Protein AF-A0A7C1DD52-F1 (afdb_monomer)

Sequence (94 aa):
MEILQRRQELVDEGHDEEKTIFWLSVIPDGFRITFYFTDRAEDAIMRSDISDTLKTQFRNGKRYNKIRGLTILFENPQDIEYAKALIATRLAVK

Solvent-accessible surface area (backbone atoms only — not comparable to full-atom values): 5683 Å² total; per-residue (Å²): 113,69,72,64,51,57,55,54,61,50,63,73,60,81,60,77,74,91,72,82,52,61,49,78,46,82,50,100,91,44,40,34,39,35,38,54,40,47,68,87,40,47,69,55,56,68,71,41,94,52,55,69,66,57,47,48,41,47,76,71,36,72,65,58,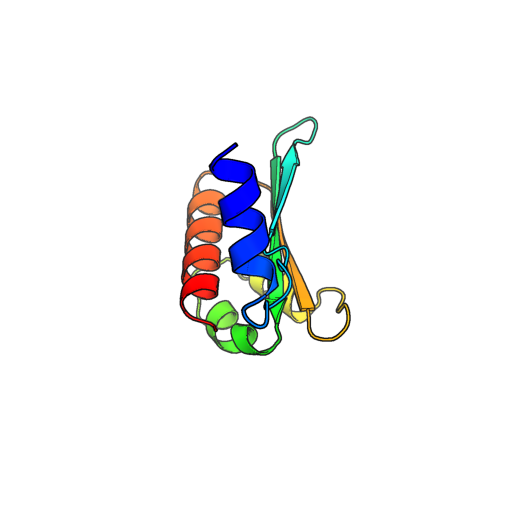86,64,34,32,53,41,73,48,68,56,82,54,80,66,46,55,55,37,51,49,52,52,51,53,48,54,76,72,52,130

Nearest PDB structures (foldseek):
  5c9d-assembly1_B  TM=3.905E-01  e=2.154E+00  Rickettsia conorii
  9cxn-assembly1_A  TM=4.098E-01  e=3.652E+00  Homo sapiens
  9cxm-assembly1_A  TM=4.257E-01  e=6.617E+00  Homo sapiens
  3g05-assembly1_B  TM=4.088E-01  e=5.428E+00  Escherichia coli O157:H7 str. EDL933

Radius of gyration: 16.06 Å; Cα contacts (8 Å, |Δi|>4): 99; chains: 1; bounding box: 45×22×30 Å

pLDDT: mean 85.03, std 16.66, range [46.47, 98.0]

Structure (mmCIF, N/CA/C/O backbone):
data_AF-A0A7C1DD52-F1
#
_entry.id   AF-A0A7C1DD52-F1
#
loop_
_atom_site.group_PDB
_atom_site.id
_atom_site.type_symbol
_atom_site.label_atom_id
_atom_site.label_alt_id
_atom_site.label_comp_id
_atom_site.label_asym_id
_atom_site.label_entity_id
_atom_site.label_seq_id
_atom_site.pdbx_PDB_ins_code
_atom_site.Cartn_x
_atom_site.Cartn_y
_atom_site.Cartn_z
_atom_site.occupancy
_atom_site.B_iso_or_equiv
_atom_site.auth_seq_id
_atom_site.auth_comp_id
_atom_site.auth_asym_id
_atom_site.auth_atom_id
_atom_site.pdbx_PDB_model_num
ATOM 1 N N . MET A 1 1 ? 32.577 -5.057 16.650 1.00 46.97 1 MET A N 1
ATOM 2 C CA . MET A 1 1 ? 33.646 -5.097 15.628 1.00 46.97 1 MET A CA 1
ATOM 3 C C . MET A 1 1 ? 33.192 -5.889 14.404 1.00 46.97 1 MET A C 1
ATOM 5 O O . MET A 1 1 ? 33.246 -5.349 13.315 1.00 46.97 1 MET A O 1
ATOM 9 N N . GLU A 1 2 ? 32.618 -7.083 14.577 1.00 48.34 2 GLU A N 1
ATOM 10 C CA . GLU A 1 2 ? 32.169 -7.964 13.478 1.00 48.34 2 GLU A CA 1
ATOM 11 C C . GLU A 1 2 ? 30.978 -7.425 12.651 1.00 48.34 2 GLU A C 1
ATOM 13 O O . GLU A 1 2 ? 30.977 -7.508 11.427 1.00 48.34 2 GLU A O 1
ATOM 18 N N . ILE A 1 3 ? 30.011 -6.756 13.293 1.00 49.75 3 ILE A N 1
ATOM 19 C CA . ILE A 1 3 ? 28.843 -6.161 12.605 1.00 49.75 3 ILE A CA 1
ATOM 20 C C . ILE A 1 3 ? 29.240 -4.988 11.687 1.00 49.75 3 ILE A C 1
ATOM 22 O O . ILE A 1 3 ? 28.648 -4.795 10.628 1.00 49.75 3 ILE A O 1
ATOM 26 N N . LEU A 1 4 ? 30.259 -4.212 12.073 1.00 46.47 4 LEU A N 1
ATOM 27 C CA . LEU A 1 4 ? 30.749 -3.080 11.277 1.00 46.47 4 LEU A CA 1
ATOM 28 C C . LEU A 1 4 ? 31.561 -3.553 10.066 1.00 46.47 4 LEU A C 1
ATOM 30 O O . LEU A 1 4 ? 31.451 -2.965 8.996 1.00 46.47 4 LEU A O 1
ATOM 34 N N . GLN A 1 5 ? 32.307 -4.647 10.215 1.00 54.47 5 GLN A N 1
ATOM 35 C CA . GLN A 1 5 ? 33.112 -5.215 9.137 1.00 54.47 5 GLN A CA 1
ATOM 36 C C . GLN A 1 5 ? 32.241 -5.902 8.075 1.00 54.47 5 GLN A C 1
ATOM 38 O O . GLN A 1 5 ? 32.450 -5.698 6.883 1.00 54.47 5 GLN A O 1
ATOM 43 N N . ARG A 1 6 ? 31.164 -6.580 8.502 1.00 52.53 6 ARG A N 1
ATOM 44 C CA . ARG A 1 6 ? 30.173 -7.179 7.596 1.00 52.53 6 ARG A CA 1
ATOM 45 C C . ARG A 1 6 ? 29.428 -6.150 6.743 1.00 52.53 6 ARG A C 1
ATOM 47 O O . ARG A 1 6 ? 29.044 -6.447 5.619 1.00 52.53 6 ARG A O 1
ATOM 54 N N . ARG A 1 7 ? 29.224 -4.938 7.269 1.00 54.38 7 ARG A N 1
ATOM 55 C CA . ARG A 1 7 ? 28.593 -3.837 6.529 1.00 54.38 7 ARG A CA 1
ATOM 56 C C . ARG A 1 7 ? 29.537 -3.228 5.488 1.00 54.38 7 ARG A C 1
ATOM 58 O O . ARG A 1 7 ? 29.058 -2.768 4.463 1.00 54.38 7 ARG A O 1
ATOM 65 N N . GLN A 1 8 ? 30.848 -3.250 5.736 1.00 52.56 8 GLN A N 1
ATOM 66 C CA . GLN A 1 8 ? 31.851 -2.730 4.804 1.00 52.56 8 GLN A CA 1
ATOM 67 C C . GLN A 1 8 ? 32.088 -3.682 3.620 1.00 52.56 8 GLN A C 1
ATOM 69 O O . GLN A 1 8 ? 32.206 -3.212 2.498 1.00 52.56 8 GLN A O 1
ATOM 74 N N . GLU A 1 9 ? 32.067 -5.000 3.847 1.00 51.03 9 GLU A N 1
ATOM 75 C CA . GLU A 1 9 ? 32.199 -6.016 2.783 1.00 51.03 9 GLU A CA 1
ATOM 76 C C . GLU A 1 9 ? 31.030 -6.000 1.786 1.00 51.03 9 GLU A C 1
ATOM 78 O O . GLU A 1 9 ? 31.225 -6.230 0.599 1.00 51.03 9 GLU A O 1
ATOM 83 N N . LEU A 1 10 ? 29.817 -5.688 2.253 1.00 52.38 10 LEU A N 1
ATOM 84 C CA . LEU A 1 10 ? 28.636 -5.585 1.394 1.00 52.38 10 LEU A CA 1
ATOM 85 C C . LEU A 1 10 ? 28.700 -4.366 0.456 1.00 52.38 10 LEU A C 1
ATOM 87 O O . LEU A 1 10 ? 28.273 -4.453 -0.687 1.00 52.38 10 LEU A O 1
ATOM 91 N N . VAL A 1 11 ? 29.300 -3.253 0.888 1.00 54.75 11 VAL A N 1
ATOM 92 C CA . VAL A 1 11 ? 29.377 -2.009 0.095 1.00 54.75 11 VAL A CA 1
ATOM 93 C C . VAL A 1 11 ? 30.224 -2.163 -1.179 1.00 54.75 11 VAL A C 1
ATOM 95 O O . VAL A 1 11 ? 29.941 -1.488 -2.170 1.00 54.75 11 VAL A O 1
ATOM 98 N N . ASP A 1 12 ? 31.211 -3.062 -1.186 1.00 50.94 12 ASP A N 1
ATOM 99 C CA . ASP A 1 12 ? 32.146 -3.234 -2.307 1.00 50.94 12 ASP A CA 1
ATOM 100 C C . ASP A 1 12 ? 31.629 -4.197 -3.403 1.00 50.94 12 ASP A C 1
ATOM 102 O O . ASP A 1 12 ? 32.104 -4.162 -4.541 1.00 50.94 12 ASP A O 1
ATOM 106 N N . GLU A 1 13 ? 30.594 -4.998 -3.122 1.00 52.53 13 GLU A N 1
ATOM 107 C CA . GLU A 1 13 ? 29.895 -5.831 -4.110 1.00 52.53 13 GLU A CA 1
ATOM 108 C C . GLU A 1 13 ? 28.734 -5.054 -4.754 1.00 52.53 13 GLU A C 1
ATOM 110 O O . GLU A 1 13 ? 27.571 -5.309 -4.463 1.00 52.53 13 GLU A O 1
ATOM 115 N N . GLY A 1 14 ? 29.040 -4.078 -5.621 1.00 51.28 14 GLY A N 1
ATOM 116 C CA . GLY A 1 14 ? 28.087 -3.464 -6.567 1.00 51.28 14 GLY A CA 1
ATOM 117 C C . GLY A 1 14 ? 26.649 -3.302 -6.048 1.00 51.28 14 GLY A C 1
ATOM 118 O O . GLY A 1 14 ? 25.723 -3.897 -6.595 1.00 51.28 14 GLY A O 1
ATOM 119 N N . HIS A 1 15 ? 26.473 -2.542 -4.967 1.00 49.44 15 HIS A N 1
ATOM 120 C CA . HIS A 1 15 ? 25.218 -2.484 -4.220 1.00 49.44 15 HIS A CA 1
ATOM 121 C C . HIS A 1 15 ? 24.065 -1.865 -5.035 1.00 49.44 15 HIS A C 1
ATOM 123 O O . HIS A 1 15 ? 24.124 -0.708 -5.455 1.00 49.44 15 HIS A O 1
ATOM 129 N N . ASP A 1 16 ? 22.957 -2.599 -5.175 1.00 55.25 16 ASP A N 1
ATOM 130 C CA . ASP A 1 16 ? 21.640 -1.972 -5.298 1.00 55.25 16 ASP A CA 1
ATOM 131 C C . ASP A 1 16 ? 21.434 -1.131 -4.024 1.00 55.25 16 ASP A C 1
ATOM 133 O O . ASP A 1 16 ? 21.435 -1.682 -2.922 1.00 55.25 16 ASP A O 1
ATOM 137 N N . GLU A 1 17 ? 21.295 0.195 -4.140 1.00 59.28 17 GLU A N 1
ATOM 138 C CA . GLU A 1 17 ? 20.962 1.052 -2.991 1.00 59.28 17 GLU A CA 1
ATOM 139 C C . GLU A 1 17 ? 19.800 0.448 -2.185 1.00 59.28 17 GLU A C 1
ATOM 141 O O . GLU A 1 17 ? 18.832 -0.062 -2.762 1.00 59.28 17 GLU A O 1
ATOM 146 N N . GLU A 1 18 ? 19.870 0.533 -0.853 1.00 66.69 18 GLU A N 1
ATOM 147 C CA . GLU A 1 18 ? 18.782 0.116 0.034 1.00 66.69 18 GLU A CA 1
ATOM 148 C C . GLU A 1 18 ? 17.516 0.926 -0.297 1.00 66.69 18 GLU A C 1
ATOM 150 O O . GLU A 1 18 ? 17.331 2.069 0.121 1.00 66.69 18 GLU A O 1
ATOM 155 N N . LYS A 1 19 ? 16.622 0.339 -1.096 1.00 76.44 19 LYS A N 1
ATOM 156 C CA . LYS A 1 19 ? 15.377 0.989 -1.513 1.00 76.44 19 LYS A CA 1
ATOM 157 C C . LYS A 1 19 ? 14.331 0.812 -0.421 1.00 76.44 19 LYS A C 1
ATOM 159 O O . LYS A 1 19 ? 13.946 -0.307 -0.091 1.00 76.44 19 LYS A O 1
ATOM 164 N N . THR A 1 20 ? 13.803 1.923 0.086 1.00 86.12 20 THR A N 1
ATOM 165 C CA . THR A 1 20 ? 12.649 1.897 0.996 1.00 86.12 20 THR A CA 1
ATOM 166 C C . THR A 1 20 ? 11.442 1.278 0.288 1.00 86.12 20 THR A C 1
ATOM 168 O O . THR A 1 20 ? 10.999 1.765 -0.753 1.00 86.12 20 THR A O 1
ATOM 171 N N . ILE A 1 21 ? 10.907 0.192 0.848 1.00 89.19 21 ILE A N 1
ATOM 172 C CA . ILE A 1 21 ? 9.804 -0.570 0.242 1.00 89.19 21 ILE A CA 1
ATOM 173 C C . ILE A 1 21 ? 8.435 -0.211 0.833 1.00 89.19 21 ILE A C 1
ATOM 175 O O . ILE A 1 21 ? 7.424 -0.319 0.135 1.00 89.19 21 ILE A O 1
ATOM 179 N N . PHE A 1 22 ? 8.408 0.264 2.082 1.00 94.62 22 PHE A N 1
ATOM 180 C CA . PHE A 1 22 ? 7.235 0.852 2.718 1.00 94.62 22 PHE A CA 1
ATOM 181 C C . PHE A 1 22 ? 7.623 1.803 3.860 1.00 94.62 22 PHE A C 1
ATOM 183 O O . PHE A 1 22 ? 8.718 1.699 4.410 1.00 94.62 22 PHE A O 1
ATOM 190 N N . TRP A 1 23 ? 6.692 2.676 4.251 1.00 95.62 23 TRP A N 1
ATOM 191 C CA . TRP A 1 23 ? 6.705 3.360 5.552 1.00 95.62 23 TRP A CA 1
ATOM 192 C C . TRP A 1 23 ? 5.581 2.844 6.426 1.00 95.62 23 TRP A C 1
ATOM 194 O O . TRP A 1 23 ? 4.464 2.679 5.941 1.00 95.62 23 TRP A O 1
ATOM 204 N N . LEU A 1 24 ? 5.864 2.674 7.713 1.00 96.88 24 LEU A N 1
ATOM 205 C CA . LEU A 1 24 ? 4.857 2.511 8.751 1.00 96.88 24 LEU A CA 1
ATOM 206 C C . LEU A 1 24 ? 4.805 3.802 9.565 1.00 96.88 24 LEU A C 1
ATOM 208 O O . LEU A 1 24 ? 5.839 4.334 9.966 1.00 96.88 24 LEU A O 1
ATOM 212 N N . SER A 1 25 ? 3.608 4.328 9.787 1.00 96.88 25 SER A N 1
ATOM 213 C CA . SER A 1 25 ? 3.400 5.530 10.594 1.00 96.88 25 SER A CA 1
ATOM 214 C C . SER A 1 25 ? 2.299 5.285 11.609 1.00 96.88 25 SER A C 1
ATOM 216 O O . SER A 1 25 ? 1.223 4.822 11.238 1.00 96.88 25 SER A O 1
ATOM 218 N N . VAL A 1 26 ? 2.557 5.640 12.863 1.00 96.38 26 VAL A N 1
ATOM 219 C CA . VAL A 1 26 ? 1.538 5.705 13.915 1.00 96.38 26 VAL A CA 1
ATOM 220 C C . VAL A 1 26 ? 0.884 7.085 13.863 1.00 96.38 26 VAL A C 1
ATOM 222 O O . VAL A 1 26 ? 1.566 8.092 13.670 1.00 96.38 26 VAL A O 1
ATOM 225 N N . ILE A 1 27 ? -0.436 7.126 13.987 1.00 94.12 27 ILE A N 1
ATOM 226 C CA . ILE A 1 27 ? -1.264 8.335 14.009 1.00 94.12 27 ILE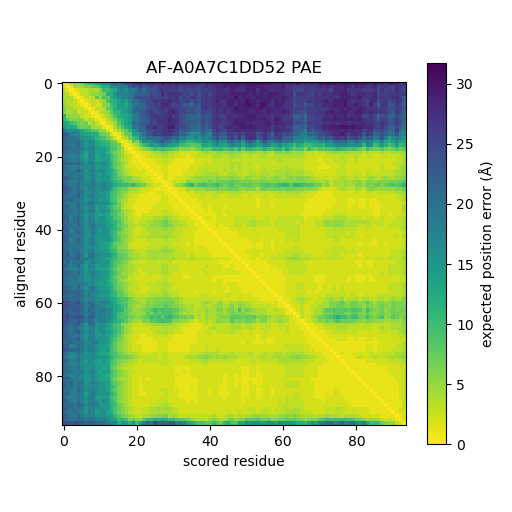 A CA 1
ATOM 227 C C . ILE A 1 27 ? -2.177 8.284 15.250 1.00 94.12 27 ILE A C 1
ATOM 229 O O . ILE A 1 27 ? -2.289 7.214 15.846 1.00 94.12 27 ILE A O 1
ATOM 233 N N . PRO A 1 28 ? -2.818 9.393 15.671 1.00 92.44 28 PRO A N 1
ATOM 234 C CA . PRO A 1 28 ? -3.570 9.437 16.931 1.00 92.44 28 PRO A CA 1
ATOM 235 C C . PRO A 1 28 ? -4.580 8.296 17.132 1.00 92.44 28 PRO A C 1
ATOM 237 O O . PRO A 1 28 ? -4.664 7.765 18.234 1.00 92.44 28 PRO A O 1
ATOM 240 N N . ASP A 1 29 ? -5.251 7.859 16.062 1.00 90.25 29 ASP A N 1
ATO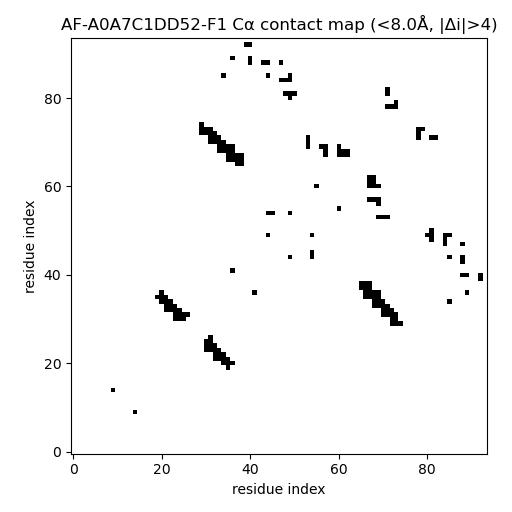M 241 C CA . ASP A 1 29 ? -6.308 6.839 16.121 1.00 90.25 29 ASP A CA 1
ATOM 242 C C . ASP A 1 29 ? -5.919 5.506 15.457 1.00 90.25 29 ASP A C 1
ATOM 244 O O . ASP A 1 29 ? -6.779 4.702 15.106 1.00 90.25 29 ASP A O 1
ATOM 248 N N . GLY A 1 30 ? -4.622 5.252 15.252 1.00 92.00 30 GLY A N 1
ATOM 249 C CA . GLY A 1 30 ? -4.173 3.981 14.689 1.00 92.00 30 GLY A CA 1
ATOM 250 C C . GLY A 1 30 ? -2.818 4.049 14.008 1.00 92.00 30 GLY A C 1
ATOM 251 O O . GLY A 1 30 ? -1.890 4.729 14.443 1.00 92.00 30 GLY A O 1
ATOM 252 N N . PHE A 1 31 ? -2.676 3.313 12.915 1.00 96.44 31 PHE A N 1
ATOM 253 C CA . PHE A 1 31 ? -1.458 3.318 12.121 1.00 96.44 31 PHE A CA 1
ATOM 254 C C . PHE A 1 31 ? -1.778 3.081 10.652 1.00 96.44 31 PHE A C 1
ATOM 256 O O . PHE A 1 31 ? -2.846 2.594 10.280 1.00 96.44 31 PHE A O 1
ATOM 263 N N . ARG A 1 32 ? -0.831 3.448 9.797 1.00 97.38 32 ARG A N 1
ATOM 264 C CA . ARG A 1 32 ? -0.913 3.234 8.356 1.00 97.38 32 ARG A CA 1
ATOM 265 C C . ARG A 1 32 ? 0.393 2.689 7.818 1.00 97.38 32 ARG A C 1
ATOM 267 O O . ARG A 1 32 ? 1.465 3.019 8.330 1.00 97.38 32 ARG A O 1
ATOM 274 N N . ILE A 1 33 ? 0.297 1.924 6.741 1.00 97.81 33 ILE A N 1
ATOM 275 C CA . ILE A 1 33 ? 1.450 1.504 5.948 1.00 97.81 33 ILE A CA 1
ATOM 276 C C . ILE A 1 33 ? 1.286 2.062 4.544 1.00 97.81 33 ILE A C 1
ATOM 278 O O . ILE A 1 33 ? 0.231 1.916 3.938 1.00 97.81 33 ILE A O 1
ATOM 282 N N . THR A 1 34 ? 2.331 2.699 4.023 1.00 96.44 34 THR A N 1
ATOM 283 C CA . THR A 1 34 ? 2.408 3.089 2.611 1.00 96.44 34 THR A CA 1
ATOM 284 C C . THR A 1 34 ? 3.442 2.230 1.914 1.00 96.44 34 THR A C 1
ATOM 286 O O . THR A 1 34 ? 4.628 2.386 2.186 1.00 96.44 34 THR A O 1
ATOM 289 N N . PHE A 1 35 ? 3.003 1.350 1.018 1.00 95.38 35 PHE A N 1
ATOM 290 C CA . PHE A 1 35 ? 3.872 0.549 0.161 1.00 95.38 35 PHE A CA 1
ATOM 291 C C . PHE A 1 35 ? 4.236 1.316 -1.103 1.00 95.38 35 PHE A C 1
ATOM 293 O O . PHE A 1 35 ? 3.394 2.005 -1.679 1.00 95.38 35 PHE A O 1
ATOM 300 N N . TYR A 1 36 ? 5.471 1.151 -1.568 1.00 92.94 36 TYR A N 1
ATOM 301 C CA . TYR A 1 36 ? 5.926 1.724 -2.828 1.00 92.94 36 TYR A CA 1
ATOM 302 C C . TYR A 1 36 ? 6.120 0.646 -3.876 1.00 92.94 36 TYR A C 1
ATOM 304 O O . TYR A 1 36 ? 6.853 -0.320 -3.665 1.00 92.94 36 TYR A O 1
ATOM 312 N N . PHE A 1 37 ? 5.514 0.847 -5.037 1.00 92.81 37 PHE A N 1
ATOM 313 C CA . PHE A 1 37 ? 5.610 -0.072 -6.159 1.00 92.81 37 PHE A CA 1
ATOM 314 C C . PHE A 1 37 ? 6.008 0.658 -7.426 1.00 92.81 37 PHE A C 1
ATOM 316 O O . PHE A 1 37 ? 5.656 1.821 -7.620 1.00 92.81 37 PHE A O 1
ATOM 323 N N . THR A 1 38 ? 6.732 -0.043 -8.294 1.00 90.31 38 THR A N 1
ATOM 324 C CA . THR A 1 38 ? 6.978 0.442 -9.650 1.00 90.31 38 THR A CA 1
ATOM 325 C C . THR A 1 38 ? 5.830 0.061 -10.577 1.00 90.31 38 THR A C 1
ATOM 327 O O . THR A 1 38 ? 5.024 -0.812 -10.250 1.00 90.31 38 THR A O 1
ATOM 330 N N . ASP A 1 39 ? 5.791 0.656 -11.768 1.00 88.94 39 ASP A N 1
ATOM 331 C CA . ASP A 1 39 ? 4.813 0.301 -12.804 1.00 88.94 39 ASP A CA 1
ATOM 332 C C . ASP A 1 39 ? 4.803 -1.208 -13.143 1.00 88.94 39 ASP A C 1
ATOM 334 O O . ASP A 1 39 ? 3.760 -1.740 -13.507 1.00 88.94 39 ASP A O 1
ATOM 338 N N . ARG A 1 40 ? 5.913 -1.942 -12.939 1.00 89.75 40 ARG A N 1
ATOM 339 C CA . ARG A 1 40 ? 5.975 -3.401 -13.180 1.00 89.75 40 ARG A CA 1
ATOM 340 C C . ARG A 1 40 ? 5.017 -4.209 -12.305 1.00 89.75 40 ARG A C 1
ATOM 342 O O . ARG A 1 40 ? 4.629 -5.308 -12.681 1.00 89.75 40 ARG A O 1
ATOM 349 N N . ALA A 1 41 ? 4.669 -3.691 -11.129 1.00 91.44 41 ALA A N 1
ATOM 350 C CA . ALA A 1 41 ? 3.773 -4.377 -10.207 1.00 91.44 41 ALA A CA 1
ATOM 351 C C . ALA A 1 41 ? 2.292 -4.122 -10.516 1.00 91.44 41 ALA A C 1
ATOM 353 O O . ALA A 1 41 ? 1.443 -4.738 -9.882 1.00 91.44 41 ALA A O 1
ATOM 354 N N . GLU A 1 42 ? 1.968 -3.229 -11.461 1.00 92.12 42 GLU A N 1
ATOM 355 C CA . GLU A 1 42 ? 0.593 -2.803 -11.740 1.00 92.12 42 GLU A CA 1
ATOM 356 C C . GLU A 1 42 ? -0.335 -3.982 -12.015 1.00 92.12 42 GLU A C 1
ATOM 358 O O . GLU A 1 42 ? -1.336 -4.159 -11.327 1.00 92.12 42 GLU A O 1
ATOM 363 N N . ASP A 1 43 ? 0.056 -4.840 -12.945 1.00 93.56 43 ASP A N 1
ATOM 364 C CA . ASP A 1 43 ? -0.670 -6.047 -13.314 1.00 93.56 43 ASP A CA 1
ATOM 365 C C . ASP A 1 43 ? -0.961 -6.974 -12.125 1.00 93.56 43 ASP A C 1
ATOM 367 O O . ASP A 1 43 ? -2.072 -7.487 -11.979 1.00 93.56 43 ASP A O 1
ATOM 371 N N . ALA A 1 44 ? 0.034 -7.183 -11.260 1.00 94.00 44 ALA A N 1
ATOM 372 C CA . ALA A 1 44 ? -0.103 -8.031 -10.082 1.00 94.00 44 ALA A CA 1
ATOM 373 C C . ALA A 1 44 ? -1.022 -7.390 -9.030 1.00 94.00 44 ALA A C 1
ATOM 375 O O . ALA A 1 44 ? -1.895 -8.062 -8.488 1.00 94.00 44 ALA A O 1
ATOM 376 N N . ILE A 1 45 ? -0.896 -6.078 -8.808 1.00 95.06 45 ILE A N 1
ATOM 377 C CA . ILE A 1 45 ? -1.759 -5.313 -7.898 1.00 95.06 45 ILE A CA 1
ATOM 378 C C . ILE A 1 45 ? -3.214 -5.349 -8.380 1.00 95.06 45 ILE A C 1
ATOM 380 O O . ILE A 1 45 ? -4.120 -5.601 -7.586 1.00 95.06 45 ILE A O 1
ATOM 384 N N . MET A 1 46 ? -3.466 -5.154 -9.678 1.00 94.88 46 MET A N 1
ATOM 385 C CA . MET A 1 46 ? -4.828 -5.145 -10.227 1.00 94.88 46 MET A CA 1
ATOM 386 C C . MET A 1 46 ? -5.528 -6.500 -10.109 1.00 94.88 46 MET A C 1
ATOM 388 O O . MET A 1 46 ? -6.739 -6.540 -9.875 1.00 94.88 46 MET A O 1
ATOM 392 N N . ARG A 1 47 ? -4.769 -7.595 -10.237 1.00 94.75 47 ARG A N 1
ATOM 393 C CA . ARG A 1 47 ? -5.268 -8.968 -10.082 1.00 94.75 47 ARG A CA 1
ATOM 394 C C . ARG A 1 47 ? -5.329 -9.449 -8.629 1.00 94.75 47 ARG A C 1
ATOM 396 O O . ARG A 1 47 ? -5.909 -10.497 -8.392 1.00 94.75 47 ARG A O 1
ATOM 403 N N . SER A 1 48 ? -4.741 -8.718 -7.682 1.00 93.94 48 SER A N 1
ATOM 404 C CA . SER A 1 48 ? -4.755 -9.093 -6.265 1.00 93.94 48 SER A CA 1
ATOM 405 C C . SER A 1 48 ? -6.126 -8.885 -5.613 1.00 93.94 48 SER A C 1
ATOM 407 O O . SER A 1 48 ? -6.945 -8.091 -6.090 1.00 93.94 48 SER A O 1
ATOM 409 N N . ASP A 1 49 ? -6.337 -9.545 -4.475 1.00 94.12 49 ASP A N 1
ATOM 410 C CA . ASP A 1 49 ? -7.584 -9.501 -3.696 1.00 94.12 49 ASP A CA 1
ATOM 411 C C . ASP A 1 49 ? -7.702 -8.260 -2.789 1.00 94.12 49 ASP A C 1
ATOM 413 O O . ASP A 1 49 ? -8.452 -8.249 -1.813 1.00 94.12 49 ASP A O 1
ATOM 417 N N . ILE A 1 50 ? -6.959 -7.190 -3.086 1.00 96.75 50 ILE A N 1
ATOM 418 C CA . ILE A 1 50 ? -7.119 -5.909 -2.390 1.00 96.75 50 ILE A CA 1
ATOM 419 C C . ILE A 1 50 ? -8.380 -5.175 -2.860 1.00 96.75 50 ILE A C 1
ATOM 421 O O . ILE A 1 50 ? -8.858 -5.381 -3.978 1.00 96.75 50 ILE A O 1
ATOM 425 N N . SER A 1 51 ? -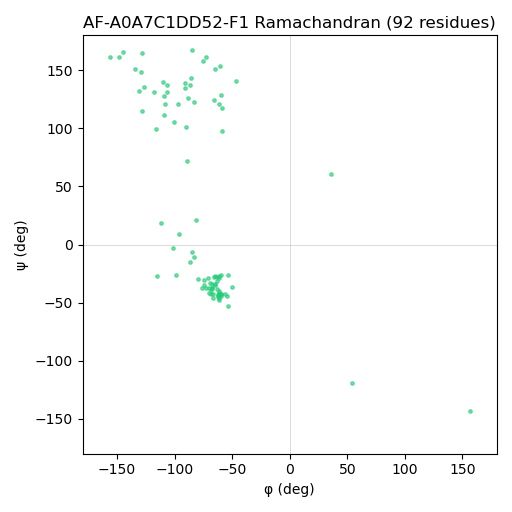8.889 -4.266 -2.027 1.00 96.62 51 SER A N 1
ATOM 426 C CA . SER A 1 51 ? -10.104 -3.509 -2.339 1.00 96.62 51 SER A CA 1
ATOM 427 C C . SER A 1 51 ? -9.983 -2.652 -3.604 1.00 96.62 51 SER A C 1
ATOM 429 O O . SER A 1 51 ? -8.909 -2.152 -3.961 1.00 96.62 51 SER A O 1
ATOM 431 N N . ASP A 1 52 ? -11.122 -2.392 -4.249 1.00 96.62 52 ASP A N 1
ATOM 432 C CA . ASP A 1 52 ? -11.188 -1.499 -5.410 1.00 96.62 52 ASP A CA 1
ATOM 433 C C . ASP A 1 52 ? -10.759 -0.066 -5.076 1.00 96.62 52 ASP A C 1
ATOM 435 O O . ASP A 1 52 ? -10.191 0.623 -5.928 1.00 96.62 52 ASP A O 1
ATOM 439 N N . THR A 1 53 ? -10.951 0.371 -3.829 1.00 95.06 53 THR A N 1
ATOM 440 C CA . THR A 1 53 ? -10.445 1.656 -3.330 1.00 95.06 53 THR A CA 1
ATOM 441 C C . THR A 1 53 ? -8.921 1.705 -3.391 1.00 95.06 53 THR A C 1
ATOM 443 O O . THR A 1 53 ? -8.368 2.672 -3.913 1.00 95.06 53 THR A O 1
ATOM 446 N N . LEU A 1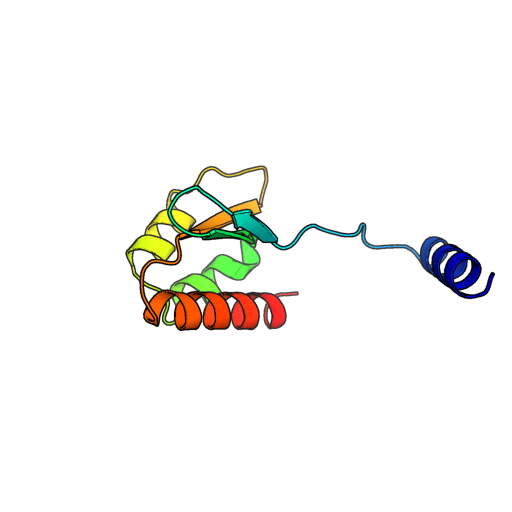 54 ? -8.226 0.652 -2.943 1.00 96.00 54 LEU A N 1
ATOM 447 C CA . LEU A 1 54 ? -6.763 0.571 -3.013 1.00 96.00 54 LEU A CA 1
ATOM 448 C C . LEU A 1 54 ? -6.267 0.446 -4.461 1.00 96.00 54 LEU A C 1
ATOM 450 O O . LEU A 1 54 ? -5.295 1.101 -4.843 1.00 96.00 54 LEU A O 1
ATOM 454 N N . LYS A 1 55 ? -6.967 -0.319 -5.310 1.00 96.31 5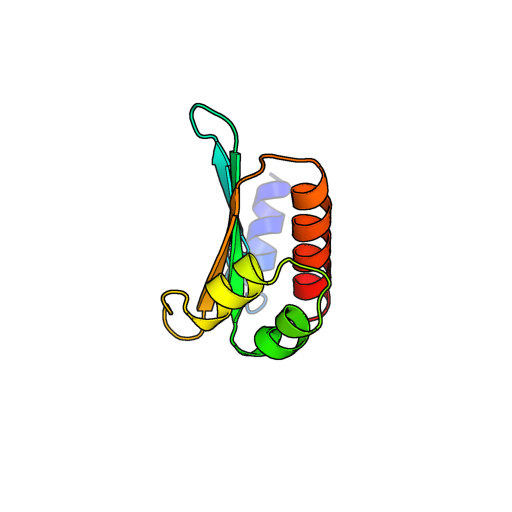5 LYS A N 1
ATOM 455 C CA . LYS A 1 55 ? -6.661 -0.387 -6.752 1.00 96.31 55 LYS A CA 1
ATOM 456 C C . LYS A 1 55 ? -6.812 0.979 -7.419 1.00 96.31 55 LYS A C 1
ATOM 458 O O . LYS A 1 55 ? -5.970 1.370 -8.225 1.00 96.31 55 LYS A O 1
ATOM 463 N N . THR A 1 56 ? -7.852 1.727 -7.060 1.00 95.25 56 THR A N 1
ATOM 464 C CA . THR A 1 56 ? -8.108 3.083 -7.564 1.00 95.25 56 THR A CA 1
ATOM 465 C C . THR A 1 56 ? -7.065 4.071 -7.054 1.00 95.25 56 THR A C 1
ATOM 467 O O . THR A 1 56 ? -6.540 4.855 -7.845 1.00 95.25 56 THR A O 1
ATOM 470 N N . GLN A 1 57 ? -6.699 3.992 -5.771 1.00 94.31 57 GLN A N 1
ATOM 471 C CA . GLN A 1 57 ? -5.605 4.767 -5.187 1.00 94.31 57 GLN A CA 1
ATOM 472 C C . GLN A 1 57 ? -4.296 4.529 -5.942 1.00 94.31 57 GLN A C 1
ATOM 474 O O . GLN A 1 57 ? -3.587 5.484 -6.232 1.00 94.31 57 GLN A O 1
ATOM 479 N N . PHE A 1 58 ? -3.983 3.285 -6.305 1.00 93.19 58 PHE A N 1
ATOM 480 C CA . PHE A 1 58 ? -2.788 2.988 -7.088 1.00 93.19 58 PHE A CA 1
ATOM 481 C C . PHE A 1 58 ? -2.857 3.570 -8.505 1.00 93.19 58 PHE A C 1
ATOM 483 O O . PHE A 1 58 ? -1.906 4.201 -8.962 1.00 93.19 58 PHE A O 1
ATOM 490 N N . ARG A 1 59 ? -3.992 3.390 -9.192 1.00 91.56 59 ARG A N 1
ATOM 491 C CA . ARG A 1 59 ? -4.209 3.846 -10.576 1.00 91.56 59 ARG A CA 1
ATOM 492 C C . ARG A 1 59 ? -4.112 5.372 -10.702 1.00 91.56 59 ARG A C 1
ATOM 494 O O . ARG A 1 59 ? -3.465 5.880 -11.618 1.00 91.56 59 ARG A O 1
ATOM 501 N N . ASN A 1 60 ? -4.718 6.079 -9.748 1.00 91.62 60 ASN A N 1
ATOM 502 C CA . ASN A 1 60 ? -4.866 7.537 -9.748 1.00 91.62 60 ASN A CA 1
ATOM 503 C C . ASN A 1 60 ? -3.854 8.250 -8.836 1.00 91.62 60 ASN A C 1
ATOM 505 O O . ASN A 1 60 ? -3.844 9.479 -8.756 1.00 91.62 60 ASN A O 1
ATOM 509 N N . GLY A 1 61 ? -3.030 7.491 -8.117 1.00 86.44 61 GLY A N 1
ATOM 510 C CA . GLY A 1 61 ? -2.086 8.010 -7.140 1.00 86.44 61 GLY A CA 1
ATOM 511 C C . GLY A 1 61 ? -1.007 8.874 -7.777 1.00 86.44 61 GLY A C 1
ATOM 512 O O . GLY A 1 61 ? -0.605 8.682 -8.930 1.00 86.44 61 GLY A O 1
ATOM 513 N N . LYS A 1 62 ? -0.495 9.829 -6.996 1.00 86.81 62 LYS A N 1
ATOM 514 C CA . LYS A 1 62 ? 0.613 10.679 -7.428 1.00 86.81 62 LYS A CA 1
ATOM 515 C C . LYS A 1 62 ? 1.833 9.815 -7.747 1.00 86.81 62 LYS A C 1
ATOM 517 O O . LYS A 1 62 ? 2.261 8.994 -6.935 1.00 86.81 62 LYS A O 1
ATOM 522 N N . ARG A 1 63 ? 2.393 10.029 -8.935 1.00 86.19 63 ARG A N 1
ATOM 523 C CA . ARG A 1 63 ? 3.596 9.342 -9.403 1.00 86.19 63 ARG A CA 1
ATOM 524 C C . ARG A 1 63 ? 4.825 10.153 -9.027 1.00 86.19 63 ARG A C 1
ATOM 526 O O . ARG A 1 63 ? 4.865 11.363 -9.245 1.00 86.19 63 ARG A O 1
ATOM 533 N N . TYR A 1 64 ? 5.829 9.469 -8.501 1.00 84.94 64 TYR A N 1
ATOM 534 C CA . TYR A 1 64 ? 7.168 10.009 -8.313 1.00 84.94 64 TYR A CA 1
ATOM 535 C C . TYR A 1 64 ? 8.095 9.186 -9.200 1.00 84.94 64 TYR A C 1
ATOM 537 O O . TYR A 1 64 ? 8.441 8.048 -8.878 1.00 84.94 64 TYR A O 1
ATOM 545 N N . ASN A 1 65 ? 8.421 9.723 -10.376 1.00 86.19 65 ASN A N 1
ATOM 546 C CA . ASN A 1 65 ? 9.013 8.960 -11.476 1.00 86.19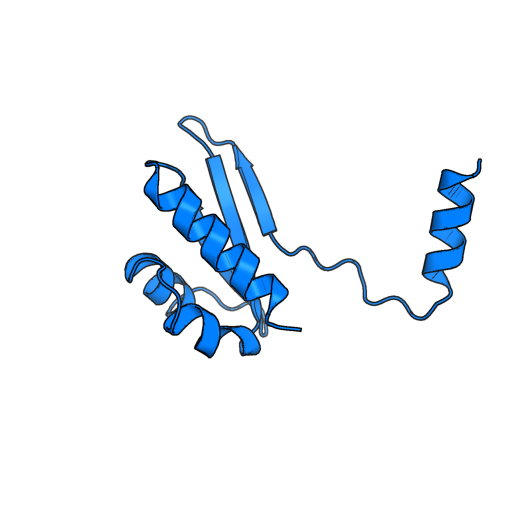 65 ASN A CA 1
ATOM 547 C C . ASN A 1 65 ? 8.145 7.736 -11.826 1.00 86.19 65 ASN A C 1
ATOM 549 O O . ASN A 1 65 ? 6.982 7.887 -12.192 1.00 86.19 65 ASN A O 1
ATOM 553 N N . LYS A 1 66 ? 8.702 6.527 -11.696 1.00 85.50 66 LYS A N 1
ATOM 554 C CA . LYS A 1 66 ? 8.018 5.250 -11.952 1.00 85.50 66 LYS A CA 1
ATOM 555 C C . LYS A 1 66 ? 7.456 4.605 -10.685 1.00 85.50 66 LYS A C 1
ATOM 557 O O . LYS A 1 66 ? 7.096 3.435 -10.733 1.00 85.50 66 LYS A O 1
ATOM 562 N N . ILE A 1 67 ? 7.459 5.311 -9.551 1.00 89.44 67 ILE A N 1
ATOM 563 C CA . ILE A 1 67 ? 7.032 4.787 -8.251 1.00 89.44 67 ILE A CA 1
ATOM 564 C C . ILE A 1 67 ? 5.672 5.370 -7.874 1.00 89.44 67 ILE A C 1
ATOM 566 O O . ILE A 1 67 ? 5.425 6.572 -8.015 1.00 89.44 67 ILE A O 1
ATOM 570 N N . ARG A 1 68 ? 4.802 4.504 -7.356 1.00 91.62 68 ARG A N 1
ATOM 571 C CA . ARG A 1 68 ? 3.473 4.828 -6.842 1.00 91.62 68 ARG A CA 1
ATOM 572 C C . ARG A 1 68 ? 3.322 4.305 -5.421 1.00 91.62 68 ARG A C 1
ATOM 574 O O . ARG A 1 68 ? 3.737 3.187 -5.116 1.00 91.62 68 ARG A O 1
ATOM 581 N N . GLY A 1 69 ? 2.760 5.150 -4.561 1.00 92.19 69 GLY A N 1
ATOM 582 C CA . GLY A 1 69 ? 2.446 4.815 -3.178 1.00 92.19 69 GLY A CA 1
ATOM 583 C C . GLY A 1 69 ? 1.033 4.259 -3.055 1.00 92.19 69 GLY A C 1
ATOM 584 O O . GLY A 1 69 ? 0.109 4.777 -3.680 1.00 92.19 69 GLY A O 1
ATOM 585 N N . LEU A 1 70 ? 0.871 3.231 -2.233 1.00 95.31 70 LEU A N 1
ATOM 586 C CA . LEU A 1 70 ? -0.417 2.648 -1.881 1.00 95.31 70 LEU A CA 1
ATOM 587 C C . LEU A 1 70 ? -0.493 2.579 -0.358 1.00 95.31 70 LEU A C 1
ATOM 589 O O . LEU A 1 70 ? 0.320 1.907 0.277 1.00 95.31 70 LEU A O 1
ATOM 593 N N . THR A 1 71 ? -1.421 3.335 0.220 1.00 96.25 71 THR A N 1
ATOM 594 C CA . THR A 1 71 ? -1.525 3.524 1.669 1.00 96.25 71 THR A CA 1
ATOM 595 C C . THR A 1 71 ? -2.732 2.784 2.210 1.00 96.25 71 THR A C 1
ATOM 597 O O . THR A 1 71 ? -3.857 3.103 1.841 1.00 96.25 71 THR A O 1
ATOM 600 N N . ILE A 1 72 ? -2.490 1.865 3.139 1.00 97.44 72 ILE A N 1
ATOM 601 C CA . ILE A 1 72 ? -3.518 1.225 3.956 1.00 97.44 72 ILE A CA 1
ATOM 602 C C . ILE A 1 72 ? -3.566 1.963 5.290 1.00 97.44 72 ILE A C 1
ATOM 604 O O . ILE A 1 72 ? -2.553 2.029 5.991 1.00 97.44 72 ILE A O 1
ATOM 608 N N . LEU A 1 73 ? -4.727 2.520 5.628 1.00 96.69 73 LEU A N 1
ATOM 609 C CA . LEU A 1 73 ? -5.067 2.894 6.996 1.00 96.69 73 LEU A CA 1
ATOM 610 C C . LEU A 1 73 ? -5.701 1.663 7.652 1.00 96.69 73 LEU A C 1
ATOM 612 O O . LEU A 1 73 ? -6.604 1.081 7.067 1.00 96.69 73 LEU A O 1
ATOM 616 N N . PHE A 1 74 ? -5.183 1.231 8.801 1.00 96.56 74 PHE A N 1
ATOM 617 C CA . PHE A 1 74 ? -5.643 0.004 9.451 1.00 96.56 74 PHE A CA 1
ATOM 618 C C . PHE A 1 74 ? -6.790 0.327 10.400 1.00 96.56 74 PHE A C 1
ATOM 620 O O . PHE A 1 74 ? -6.564 0.802 11.511 1.00 96.56 74 PHE A O 1
ATOM 627 N N . GLU A 1 75 ? -8.010 0.062 9.949 1.00 94.31 75 GLU A N 1
ATOM 628 C CA . GLU A 1 75 ? -9.248 0.352 10.676 1.00 94.31 75 GLU A CA 1
ATOM 629 C C . GLU A 1 75 ? -9.997 -0.934 11.036 1.00 94.31 75 GLU A C 1
ATOM 631 O O . GLU A 1 75 ? -10.732 -0.979 12.022 1.00 94.31 75 GLU A O 1
ATOM 636 N N . ASN A 1 76 ? -9.813 -2.001 10.255 1.00 94.94 76 ASN A N 1
ATOM 637 C CA . ASN A 1 76 ? -10.501 -3.271 10.445 1.00 94.94 76 ASN A CA 1
ATOM 638 C C . ASN A 1 76 ? -9.600 -4.480 10.092 1.00 94.94 76 ASN A C 1
ATOM 640 O O . ASN A 1 76 ? -8.560 -4.328 9.450 1.00 94.94 76 ASN A O 1
ATOM 644 N N . PRO A 1 77 ? -9.975 -5.713 10.488 1.00 96.12 77 PRO A N 1
ATOM 645 C CA . PRO A 1 77 ? -9.142 -6.895 10.250 1.00 96.12 77 PRO A CA 1
ATOM 646 C C . PRO A 1 77 ? -8.844 -7.199 8.774 1.00 96.12 77 PRO A C 1
ATOM 648 O O . PRO A 1 77 ? -7.803 -7.785 8.483 1.00 96.12 77 PRO A O 1
ATOM 651 N N . GLN A 1 78 ? -9.709 -6.792 7.837 1.00 97.06 78 GLN A N 1
ATOM 652 C CA . GLN A 1 78 ? -9.492 -7.023 6.405 1.00 97.06 78 GLN A CA 1
ATOM 653 C C . GLN A 1 78 ? -8.262 -6.261 5.885 1.00 97.06 78 GLN A C 1
ATOM 655 O O . GLN A 1 78 ? -7.588 -6.726 4.964 1.00 97.06 78 GLN A O 1
ATOM 660 N N . ASP A 1 79 ? -7.906 -5.139 6.513 1.00 97.00 79 ASP A N 1
ATOM 661 C CA . ASP A 1 79 ? -6.735 -4.338 6.142 1.00 97.00 79 ASP A CA 1
ATOM 662 C C . ASP A 1 79 ? -5.419 -5.110 6.330 1.00 97.00 79 ASP A C 1
ATOM 664 O O . ASP A 1 79 ? -4.450 -4.906 5.592 1.00 97.00 79 ASP A O 1
ATOM 668 N N . ILE A 1 80 ? -5.394 -6.066 7.266 1.00 97.00 80 ILE A N 1
ATOM 669 C CA . ILE A 1 80 ? -4.262 -6.979 7.470 1.00 97.00 80 ILE A CA 1
ATOM 670 C C . ILE A 1 80 ? -4.103 -7.907 6.263 1.00 97.00 80 ILE A C 1
ATOM 672 O O . ILE A 1 80 ? -2.983 -8.126 5.796 1.00 97.00 80 ILE A O 1
ATOM 676 N N . GLU A 1 81 ? -5.206 -8.428 5.726 1.00 98.00 81 GLU A N 1
ATOM 677 C CA . GLU A 1 81 ? -5.178 -9.288 4.541 1.00 98.00 81 GLU A CA 1
ATOM 678 C C . GLU A 1 81 ? -4.748 -8.504 3.297 1.00 98.00 81 GLU A C 1
ATOM 680 O O . GLU A 1 81 ? -3.939 -8.993 2.504 1.00 98.00 81 GLU A O 1
ATOM 685 N N . TYR A 1 82 ? -5.167 -7.241 3.174 1.00 98.00 82 TYR A N 1
ATOM 686 C CA . TYR A 1 82 ? -4.665 -6.361 2.119 1.00 98.00 82 TYR A CA 1
ATOM 687 C C . TYR A 1 82 ? -3.156 -6.129 2.235 1.00 98.00 82 TYR A C 1
ATOM 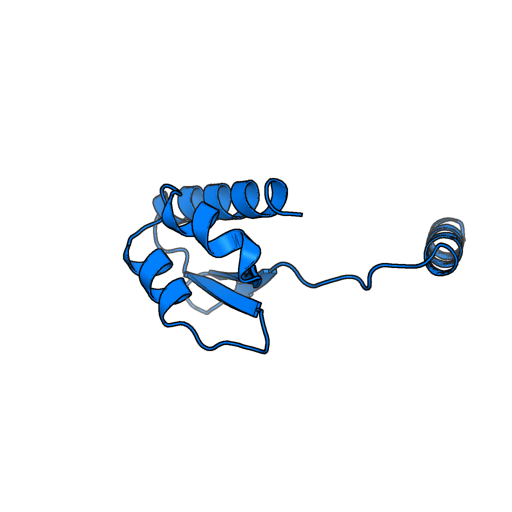689 O O . TYR A 1 82 ? -2.439 -6.227 1.238 1.00 98.00 82 TYR A O 1
ATOM 697 N N . ALA A 1 83 ? -2.639 -5.888 3.442 1.00 97.12 83 ALA A N 1
ATOM 698 C CA . ALA A 1 83 ? -1.203 -5.734 3.653 1.00 97.12 83 ALA A CA 1
ATOM 699 C C . ALA A 1 83 ? -0.427 -7.007 3.272 1.00 97.12 83 ALA A C 1
ATOM 701 O O . ALA A 1 83 ? 0.589 -6.919 2.581 1.00 97.12 83 ALA A O 1
ATOM 702 N N . LYS A 1 84 ? -0.926 -8.195 3.646 1.00 97.12 84 LYS A N 1
ATOM 703 C CA . LYS A 1 84 ? -0.333 -9.484 3.247 1.00 97.12 84 LYS A CA 1
ATOM 704 C C . LYS A 1 84 ? -0.312 -9.657 1.728 1.00 97.12 84 LYS A C 1
ATOM 706 O O . LYS A 1 84 ? 0.721 -10.044 1.183 1.00 97.12 84 LYS A O 1
ATOM 711 N N . ALA A 1 85 ? -1.403 -9.326 1.036 1.00 96.50 85 ALA A N 1
ATOM 712 C CA . ALA A 1 85 ? -1.478 -9.407 -0.423 1.00 96.50 85 ALA A CA 1
ATOM 713 C C . ALA A 1 85 ? -0.456 -8.483 -1.111 1.00 96.50 85 ALA A C 1
ATOM 715 O O . ALA A 1 85 ? 0.197 -8.875 -2.084 1.00 96.50 85 ALA A O 1
ATOM 716 N N . LEU A 1 86 ? -0.250 -7.274 -0.581 1.00 95.62 86 LEU A N 1
ATOM 717 C CA . LEU A 1 86 ? 0.758 -6.343 -1.097 1.00 95.62 86 LEU A CA 1
ATOM 718 C C . LEU A 1 86 ? 2.189 -6.810 -0.810 1.00 95.62 86 LEU A C 1
ATOM 720 O O . LEU A 1 86 ? 3.053 -6.684 -1.679 1.00 95.62 86 LEU A O 1
ATOM 724 N N . ILE A 1 87 ? 2.445 -7.402 0.359 1.00 94.75 87 ILE A N 1
ATOM 725 C CA . ILE A 1 87 ? 3.740 -8.023 0.674 1.00 94.75 87 ILE A CA 1
ATOM 726 C C . ILE A 1 87 ? 4.022 -9.172 -0.300 1.00 94.75 87 ILE A C 1
ATOM 728 O O . ILE A 1 87 ? 5.094 -9.209 -0.902 1.00 94.75 87 ILE A O 1
ATOM 732 N N . ALA A 1 88 ? 3.054 -10.064 -0.524 1.00 93.81 88 ALA A N 1
ATOM 733 C CA . ALA A 1 88 ? 3.187 -11.159 -1.483 1.00 93.81 88 ALA A CA 1
ATOM 734 C C . ALA A 1 88 ? 3.454 -10.640 -2.906 1.00 93.81 88 ALA A C 1
ATOM 736 O O . ALA A 1 88 ? 4.358 -11.123 -3.589 1.00 93.81 88 ALA A O 1
ATOM 737 N N . THR A 1 89 ? 2.740 -9.591 -3.322 1.00 92.81 89 THR A N 1
ATOM 738 C CA . THR A 1 89 ? 2.963 -8.923 -4.612 1.00 92.81 89 THR A CA 1
ATOM 739 C C . THR A 1 89 ? 4.385 -8.372 -4.723 1.00 92.81 89 THR A C 1
ATOM 741 O O . THR A 1 89 ? 5.039 -8.549 -5.750 1.00 92.81 89 THR A O 1
ATOM 744 N N . ARG A 1 90 ? 4.907 -7.746 -3.661 1.00 89.25 90 A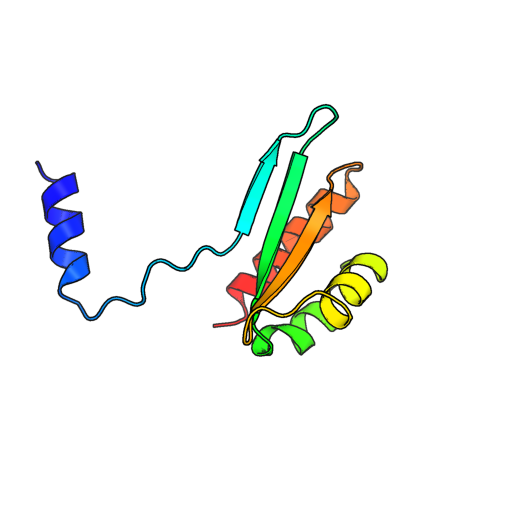RG A N 1
ATOM 745 C CA . ARG A 1 90 ? 6.281 -7.227 -3.637 1.00 89.25 90 ARG A CA 1
ATOM 746 C C . ARG A 1 90 ? 7.325 -8.333 -3.762 1.00 89.25 90 ARG A C 1
ATOM 748 O O . ARG A 1 90 ? 8.332 -8.122 -4.424 1.00 89.25 90 ARG A O 1
ATOM 755 N N . LEU A 1 91 ? 7.094 -9.485 -3.137 1.00 89.81 91 LEU A N 1
ATOM 756 C CA . LEU A 1 91 ? 8.003 -10.631 -3.215 1.00 89.81 91 LEU A CA 1
ATOM 757 C C . LEU A 1 91 ? 7.988 -11.297 -4.599 1.00 89.81 91 LEU A C 1
ATOM 759 O O . LEU A 1 91 ? 9.000 -11.854 -5.020 1.00 89.81 91 LEU A O 1
ATOM 763 N N . ALA A 1 92 ? 6.864 -11.222 -5.315 1.00 87.25 92 ALA A N 1
ATOM 764 C CA . ALA A 1 92 ? 6.726 -11.777 -6.659 1.00 87.25 92 ALA A CA 1
ATOM 765 C C . ALA A 1 92 ? 7.332 -10.884 -7.759 1.00 87.25 92 ALA A C 1
ATOM 767 O O . ALA A 1 92 ? 7.776 -11.392 -8.788 1.00 87.25 92 ALA A O 1
ATOM 768 N N . VAL A 1 93 ? 7.353 -9.561 -7.564 1.00 80.31 93 VAL A N 1
ATOM 769 C CA . VAL A 1 93 ? 7.816 -8.587 -8.566 1.00 80.31 93 VAL A CA 1
ATOM 770 C C . VAL A 1 93 ? 9.245 -8.130 -8.237 1.00 80.31 93 VAL A C 1
ATOM 772 O O . VAL A 1 93 ? 9.442 -7.336 -7.319 1.00 80.31 93 VAL A O 1
ATOM 775 N N . LYS A 1 94 ? 10.234 -8.621 -9.000 1.00 59.38 94 LYS A N 1
ATOM 776 C CA . LYS A 1 94 ? 11.650 -8.200 -8.928 1.00 59.38 94 LYS A CA 1
ATOM 777 C C . LYS A 1 94 ? 11.936 -6.924 -9.736 1.00 59.38 94 LYS A C 1
ATOM 779 O O . LYS A 1 94 ? 11.371 -6.736 -10.844 1.00 59.38 94 LYS A O 1
#

Foldseek 3Di:
DVVVVVVVVQVVPPDPPPDDQWDWDADPVGIKIKGKDFPQLLVLLVPFPDDPVQNVCQVVPDDDDRIGIGMQDDDDPVSVVVVVSVVVSVVVGD

Secondary structure (DSSP, 8-state):
-HHHHHHHHHHHTTPPP----EEEEEETTEEEEEEEEEGGGHHHHHHSSS-HHHHHHHHHSPEETTEEEEEEE--STHHHHHHHHHHHHHHH--

Mean predicted aligned error: 8.37 Å